Protein AF-A0A2D7MN81-F1 (afdb_monomer)

Sequence (146 aa):
MDAIQIYWNNSVDFAHFVGAYMQKGSLDLLEGNINQDTIGVLLVLGGILLVLLLIIISMFKRSKPVERPVDMMASLTMQSVINSAPTDVSAYGSEDGAGTGEPDLKTIEADMKAVKELYTAGRINADLYISESRNLYEAAKALYSR

Foldseek 3Di:
DVPVVVVVVVVVVVVVVVVVLLVVLVVCVVVVNDDPSVVVNVCVVVVVVVVVVVVVVVVVVPPDPPPDPDPPVVVVVVVVVPPDDDDDDDDDDDDDDPDPDQPDLVNLVVVLVVLVVCVVVVVDDPVVSVVSNVVSVVSNVVVVVD

Secondary structure (DSSP, 8-state):
-HHHHHHHHHHHHHHHHHHHHHHHHHHHHHTT---HHHHHHHHHHHHHHHHHHHHHHHHHTT---------TTSSHHHHSSTT------------S--------HHHHHHHHHHHHHHHHTTSS-HHHHHHHHHHHHHHHHHHHT-

pLDDT: mean 73.24, std 18.75, range [34.66, 94.44]

Mean predicted aligned error: 20.86 Å

Solvent-accessible surface area (backbone atoms only — not comparable to full-atom values): 8956 Å² total; per-residue (Å²): 130,59,68,66,51,53,55,48,50,55,51,51,53,49,49,52,50,52,48,55,51,44,52,52,13,48,50,34,46,73,74,68,41,86,44,73,56,22,52,52,40,50,51,53,54,50,49,52,51,51,52,52,51,50,52,54,53,53,62,68,68,70,78,68,81,79,84,65,87,71,68,80,73,68,65,64,68,65,65,70,70,74,80,79,79,91,76,92,81,89,85,88,89,78,89,80,79,92,63,98,57,75,87,46,69,69,55,45,51,54,51,51,50,50,51,49,50,38,40,76,71,65,75,45,55,68,70,59,46,54,52,51,51,49,51,47,48,52,54,46,47,58,59,72,75,104

Structure (mmCIF, N/CA/C/O backbone):
data_AF-A0A2D7MN81-F1
#
_entry.id   AF-A0A2D7MN81-F1
#
loop_
_atom_site.group_PDB
_atom_site.id
_atom_site.type_symbol
_atom_site.label_atom_id
_atom_site.label_alt_id
_atom_site.label_comp_id
_atom_site.label_asym_id
_atom_site.label_entity_id
_atom_site.label_seq_id
_atom_site.pdbx_PDB_ins_code
_atom_site.Cartn_x
_atom_site.Cartn_y
_atom_site.Cartn_z
_atom_site.occupancy
_atom_site.B_iso_or_equiv
_atom_site.auth_seq_id
_atom_site.auth_comp_id
_atom_site.auth_asym_id
_atom_site.auth_atom_id
_atom_site.pdbx_PDB_model_num
ATOM 1 N N . MET A 1 1 ? -4.523 -25.172 -35.182 1.00 57.91 1 MET A N 1
ATOM 2 C CA . MET A 1 1 ? -3.716 -25.229 -33.935 1.00 57.91 1 MET A CA 1
ATOM 3 C C . MET A 1 1 ? -2.827 -23.985 -33.801 1.00 57.91 1 MET A C 1
ATOM 5 O O . MET A 1 1 ? -1.926 -23.956 -32.975 1.00 57.91 1 MET A O 1
ATOM 9 N N . 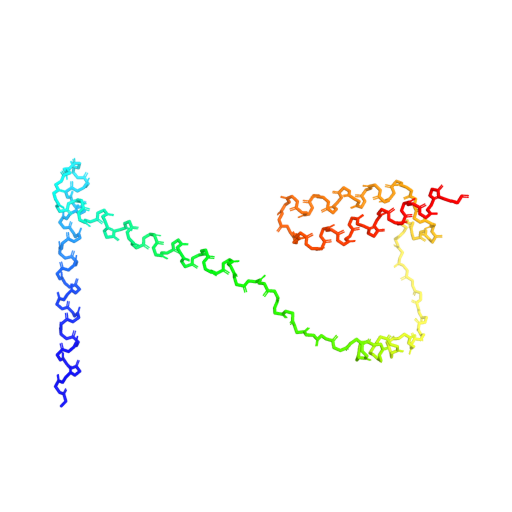ASP A 1 2 ? -3.134 -22.919 -34.546 1.00 72.44 2 ASP A N 1
ATOM 10 C CA . ASP A 1 2 ? -2.167 -21.861 -34.864 1.00 72.44 2 ASP A CA 1
ATOM 11 C C . ASP A 1 2 ? -2.305 -20.630 -33.965 1.00 72.44 2 ASP A C 1
ATOM 13 O O . ASP A 1 2 ? -1.315 -19.991 -33.629 1.00 72.44 2 ASP A O 1
ATOM 17 N N . ALA A 1 3 ? -3.517 -20.335 -33.483 1.00 71.31 3 ALA A N 1
ATOM 18 C CA . ALA A 1 3 ? -3.759 -19.163 -32.644 1.00 71.31 3 ALA A CA 1
ATOM 19 C C . ALA A 1 3 ? -2.964 -19.211 -31.327 1.00 71.31 3 ALA A C 1
ATOM 21 O O . ALA A 1 3 ? -2.337 -18.228 -30.950 1.00 71.31 3 ALA A O 1
ATOM 22 N N . ILE A 1 4 ? -2.932 -20.367 -30.656 1.00 76.31 4 ILE A N 1
ATOM 23 C CA . ILE A 1 4 ? -2.235 -20.526 -29.369 1.00 76.31 4 ILE A CA 1
ATOM 24 C C . ILE A 1 4 ? -0.719 -20.328 -29.534 1.00 76.31 4 ILE A C 1
ATOM 26 O O . ILE A 1 4 ? -0.096 -19.690 -28.690 1.00 76.31 4 ILE A O 1
ATOM 30 N N . GLN A 1 5 ? -0.131 -20.808 -30.635 1.00 77.19 5 GLN A N 1
ATOM 31 C CA . GLN A 1 5 ? 1.296 -20.605 -30.905 1.00 77.19 5 GLN A CA 1
ATOM 32 C C . GLN A 1 5 ? 1.629 -19.154 -31.263 1.00 77.19 5 GLN A C 1
ATOM 34 O O . GLN A 1 5 ? 2.650 -18.642 -30.817 1.00 77.19 5 GLN A O 1
ATOM 39 N N . ILE A 1 6 ? 0.751 -18.461 -31.993 1.00 78.38 6 ILE A N 1
ATOM 40 C CA . ILE A 1 6 ? 0.917 -17.030 -32.293 1.00 78.38 6 ILE A CA 1
ATOM 41 C C . ILE A 1 6 ? 0.876 -16.197 -31.003 1.00 78.38 6 ILE A C 1
ATOM 43 O O . ILE A 1 6 ? 1.725 -15.331 -30.801 1.00 78.38 6 ILE A O 1
ATOM 47 N N . TYR A 1 7 ? -0.064 -16.485 -30.096 1.00 76.25 7 TYR A N 1
ATOM 48 C CA . TYR A 1 7 ? -0.127 -15.817 -28.792 1.00 76.25 7 TYR A CA 1
ATOM 49 C C . TYR A 1 7 ? 1.114 -16.084 -27.940 1.00 76.25 7 TYR A C 1
ATOM 51 O O . 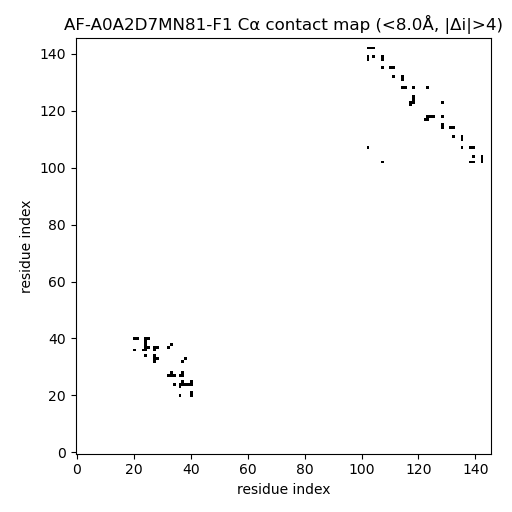TYR A 1 7 ? 1.625 -15.167 -27.295 1.00 76.25 7 TYR A O 1
ATOM 59 N N . TRP A 1 8 ? 1.609 -17.321 -27.945 1.00 78.75 8 TRP A N 1
ATOM 60 C CA . TRP A 1 8 ? 2.818 -17.684 -27.217 1.00 78.75 8 TRP A CA 1
ATOM 61 C C . TRP A 1 8 ? 4.045 -16.941 -27.755 1.00 78.75 8 TRP A C 1
ATOM 63 O O . TRP A 1 8 ? 4.746 -16.294 -26.981 1.00 78.75 8 TRP A O 1
ATOM 73 N N . ASN A 1 9 ? 4.249 -16.938 -29.073 1.00 82.81 9 ASN A N 1
ATOM 74 C CA . ASN A 1 9 ? 5.391 -16.269 -29.697 1.00 82.81 9 ASN A CA 1
ATOM 75 C C . ASN A 1 9 ? 5.362 -14.753 -29.476 1.00 82.81 9 ASN A C 1
ATOM 77 O O . ASN A 1 9 ? 6.354 -14.196 -29.022 1.00 82.81 9 ASN A O 1
ATOM 81 N N . ASN A 1 10 ? 4.207 -14.102 -29.647 1.00 82.56 10 ASN A N 1
ATOM 82 C CA . ASN A 1 10 ? 4.073 -12.670 -29.359 1.00 82.56 10 ASN A CA 1
ATOM 83 C C . ASN A 1 10 ? 4.385 -12.331 -27.894 1.00 82.56 10 ASN A C 1
ATOM 85 O O . ASN A 1 10 ? 4.929 -11.268 -27.603 1.00 82.56 10 ASN A O 1
ATOM 89 N N . SER A 1 11 ? 4.036 -13.225 -26.966 1.00 78.56 11 SER A N 1
ATOM 90 C CA . SER A 1 11 ? 4.318 -13.027 -25.541 1.00 78.56 11 SER A CA 1
ATOM 91 C C . SER A 1 11 ? 5.813 -13.146 -25.243 1.00 78.56 11 SER A C 1
ATOM 93 O O . SER A 1 11 ? 6.354 -12.360 -24.466 1.00 78.56 11 SER A O 1
ATOM 95 N N . VAL A 1 12 ? 6.488 -14.103 -25.883 1.00 83.50 12 VAL A N 1
ATOM 96 C CA . VAL A 1 12 ? 7.938 -14.309 -25.769 1.00 83.50 12 VAL A CA 1
ATOM 97 C C . VAL A 1 12 ? 8.701 -13.138 -26.394 1.00 83.50 12 VAL A C 1
ATOM 99 O O . VAL A 1 12 ? 9.598 -12.590 -25.755 1.00 83.50 12 VAL A O 1
ATOM 102 N N . ASP A 1 13 ? 8.301 -12.686 -27.580 1.00 83.56 13 ASP A N 1
ATOM 103 C CA . ASP A 1 13 ? 8.922 -11.551 -28.272 1.00 83.56 13 ASP A CA 1
ATOM 104 C C . ASP A 1 13 ? 8.774 -10.253 -27.473 1.00 83.56 13 ASP A C 1
ATOM 106 O O . ASP A 1 13 ? 9.733 -9.495 -27.307 1.00 83.56 13 ASP A O 1
ATOM 110 N N . PHE A 1 14 ? 7.593 -10.025 -26.896 1.00 80.75 14 PHE A N 1
ATOM 111 C CA . PHE A 1 14 ? 7.365 -8.904 -25.993 1.00 80.75 14 PHE A CA 1
ATOM 112 C C . PHE A 1 14 ? 8.246 -8.991 -24.740 1.00 80.75 14 PHE A C 1
ATOM 114 O O . PHE A 1 14 ? 8.846 -7.992 -24.343 1.00 80.75 14 PHE A O 1
ATOM 121 N N . ALA A 1 15 ? 8.381 -10.175 -24.135 1.00 82.19 15 ALA A N 1
ATOM 122 C CA . ALA A 1 15 ? 9.238 -10.370 -22.967 1.00 82.19 15 ALA A CA 1
ATOM 123 C C . ALA A 1 15 ? 10.719 -10.099 -23.280 1.00 82.19 15 ALA A C 1
ATOM 125 O O . ALA A 1 15 ? 11.402 -9.447 -22.490 1.00 82.19 15 ALA A O 1
ATOM 126 N N . HIS A 1 16 ? 11.208 -10.531 -24.445 1.00 85.00 16 HIS A N 1
ATOM 127 C CA . HIS A 1 16 ? 12.566 -10.228 -24.899 1.00 85.00 16 HIS A CA 1
ATOM 128 C C . HIS A 1 16 ? 12.772 -8.735 -25.167 1.00 85.00 16 HIS A C 1
ATOM 130 O O . HIS A 1 16 ? 13.790 -8.179 -24.754 1.00 85.00 16 HIS A O 1
ATOM 136 N N . PHE A 1 17 ? 11.803 -8.073 -25.803 1.00 83.25 17 PHE A N 1
ATOM 137 C CA . PHE A 1 17 ? 11.843 -6.632 -26.047 1.00 83.25 17 PHE A CA 1
ATOM 138 C C . PHE A 1 17 ? 11.904 -5.836 -24.738 1.00 83.25 17 PHE A C 1
ATOM 140 O O . PHE A 1 17 ? 12.788 -4.996 -24.559 1.00 83.25 17 PHE A O 1
ATOM 147 N N . VAL A 1 18 ? 11.011 -6.141 -23.793 1.00 81.38 18 VAL A N 1
ATOM 148 C CA . VAL A 1 18 ? 10.997 -5.507 -22.469 1.00 81.38 18 VAL A CA 1
ATOM 149 C C . VAL A 1 18 ? 12.292 -5.807 -21.717 1.00 81.38 18 VAL A C 1
ATOM 151 O O . VAL A 1 18 ? 12.869 -4.901 -21.126 1.00 81.38 18 VAL A O 1
ATOM 154 N N . GLY A 1 19 ? 12.794 -7.042 -21.774 1.00 82.56 19 GLY A N 1
ATOM 155 C CA . GLY A 1 19 ? 14.058 -7.426 -21.146 1.00 82.56 19 GLY A CA 1
ATOM 156 C C . GLY A 1 19 ? 15.248 -6.615 -21.663 1.00 82.56 19 GLY A C 1
ATOM 157 O O . GLY A 1 19 ? 15.997 -6.050 -20.867 1.00 82.56 19 GLY A O 1
ATOM 158 N N . ALA A 1 20 ? 15.385 -6.484 -22.985 1.00 81.62 20 ALA A N 1
ATOM 159 C CA . ALA A 1 20 ? 16.449 -5.694 -23.605 1.00 81.62 20 ALA A CA 1
ATOM 160 C C . ALA A 1 20 ? 16.341 -4.198 -23.257 1.00 81.62 20 ALA A C 1
ATOM 162 O O . ALA A 1 20 ? 17.347 -3.555 -22.949 1.00 81.62 20 ALA A O 1
ATOM 163 N N . TYR A 1 21 ? 15.120 -3.655 -23.249 1.00 81.31 21 TYR A N 1
ATOM 164 C CA . TYR A 1 21 ? 14.852 -2.266 -22.874 1.00 81.31 21 TYR A CA 1
ATOM 165 C C . TYR A 1 21 ? 15.199 -1.987 -21.404 1.00 81.31 21 TYR A C 1
ATOM 167 O O . TYR A 1 21 ? 15.892 -1.017 -21.094 1.00 81.31 21 TYR A O 1
ATOM 175 N N . MET A 1 22 ? 14.781 -2.875 -20.498 1.00 78.62 22 MET A N 1
ATOM 176 C CA . MET A 1 22 ? 15.072 -2.770 -19.067 1.00 78.62 22 MET A CA 1
ATOM 177 C C . MET A 1 22 ? 16.566 -2.903 -18.786 1.00 78.62 22 MET A C 1
ATOM 179 O O . MET A 1 22 ? 17.085 -2.165 -17.955 1.00 78.62 22 MET A O 1
ATOM 183 N N . GLN A 1 23 ? 17.274 -3.792 -19.489 1.00 84.19 23 GLN A N 1
ATOM 184 C CA . GLN A 1 23 ? 18.718 -3.964 -19.334 1.00 84.19 23 GLN A CA 1
ATOM 185 C C . GLN A 1 23 ? 19.483 -2.694 -19.721 1.00 84.19 23 GLN A C 1
ATOM 187 O O . GLN A 1 23 ? 20.325 -2.237 -18.949 1.00 84.19 23 GLN A O 1
ATOM 192 N N . LYS A 1 24 ? 19.163 -2.098 -20.876 1.00 81.00 24 LYS A N 1
ATOM 193 C CA . LYS A 1 24 ? 19.802 -0.859 -21.337 1.00 81.00 24 LYS A CA 1
ATOM 194 C C . LYS A 1 24 ? 19.509 0.314 -20.400 1.00 81.00 24 LYS A C 1
ATOM 196 O O . LYS A 1 24 ? 20.436 0.948 -19.913 1.00 81.00 24 LYS A O 1
ATOM 201 N N . GLY A 1 25 ? 18.236 0.565 -20.089 1.00 77.56 25 GLY A N 1
ATOM 202 C CA . GLY A 1 25 ? 17.865 1.688 -19.223 1.00 77.56 25 GLY A CA 1
ATOM 203 C C . GLY A 1 25 ? 18.343 1.528 -17.774 1.00 77.56 25 GLY A C 1
ATOM 204 O O . GLY A 1 25 ? 18.579 2.525 -17.101 1.00 77.56 25 GLY A O 1
ATOM 205 N N . SER A 1 26 ? 18.537 0.293 -17.293 1.00 76.94 26 SER A N 1
ATOM 206 C CA . SER A 1 26 ? 19.113 0.032 -15.963 1.00 76.94 26 SER A CA 1
ATOM 207 C C . SER A 1 26 ? 20.624 0.273 -15.918 1.00 76.94 26 SER A C 1
ATOM 209 O O . SER A 1 26 ? 21.114 0.756 -14.902 1.00 76.94 26 SER A O 1
ATOM 211 N N . LEU A 1 27 ? 21.354 -0.034 -16.998 1.00 81.19 27 LEU A N 1
ATOM 212 C CA . LEU A 1 27 ? 22.774 0.312 -17.148 1.00 81.19 27 LEU A CA 1
ATOM 213 C C . LEU A 1 27 ? 22.964 1.833 -17.185 1.00 81.19 27 LEU A C 1
ATOM 215 O O . LEU A 1 27 ? 23.729 2.360 -16.381 1.00 81.19 27 LEU A O 1
ATOM 219 N N . ASP A 1 28 ? 22.185 2.534 -18.014 1.00 78.31 28 ASP A N 1
ATOM 220 C CA . ASP A 1 28 ? 22.205 4.001 -18.093 1.00 78.31 28 ASP A CA 1
ATOM 221 C C . ASP A 1 28 ? 21.868 4.648 -16.734 1.00 78.31 28 ASP A C 1
ATOM 223 O O . ASP A 1 28 ? 22.511 5.615 -16.324 1.00 78.31 28 ASP A O 1
ATOM 227 N N . LEU A 1 29 ? 20.902 4.092 -15.987 1.00 77.44 29 LEU A N 1
ATOM 228 C CA . LEU A 1 29 ? 20.571 4.546 -14.630 1.00 77.44 29 LEU A CA 1
ATOM 229 C C . LEU A 1 29 ? 21.743 4.367 -13.654 1.00 77.44 29 LEU A C 1
ATOM 231 O O . LEU A 1 29 ? 21.983 5.240 -12.820 1.00 77.44 29 LEU A O 1
ATOM 235 N N . LEU A 1 30 ? 22.457 3.242 -13.742 1.00 81.25 30 LEU A N 1
ATOM 236 C CA . LEU A 1 30 ? 23.581 2.916 -12.860 1.00 81.25 30 LEU A CA 1
ATOM 237 C C . LEU A 1 30 ? 24.793 3.816 -13.121 1.00 81.25 30 LEU A C 1
ATOM 239 O O . LEU A 1 30 ? 25.511 4.178 -12.192 1.00 81.25 30 LEU A O 1
ATOM 243 N N . GLU A 1 31 ? 24.980 4.213 -14.376 1.00 83.00 31 GLU A N 1
ATOM 244 C CA . GLU A 1 31 ? 25.983 5.193 -14.801 1.00 83.00 31 GLU A CA 1
ATOM 245 C C . GLU A 1 31 ? 25.592 6.638 -14.436 1.00 83.00 31 GLU A C 1
ATOM 247 O O . GLU A 1 31 ? 26.377 7.566 -14.633 1.00 83.00 31 GLU A O 1
ATOM 252 N N . GLY A 1 32 ? 24.396 6.848 -13.869 1.00 76.81 32 GLY A N 1
ATOM 253 C CA . GLY A 1 32 ? 23.877 8.169 -13.510 1.00 76.81 32 GLY A CA 1
ATOM 254 C C . GLY A 1 32 ? 23.394 8.983 -14.713 1.00 76.81 32 GLY A C 1
ATOM 255 O O . GLY A 1 32 ? 23.181 10.191 -14.594 1.00 76.81 32 GLY A O 1
ATOM 256 N N . ASN A 1 33 ? 23.210 8.340 -15.867 1.00 80.19 33 ASN A N 1
ATOM 257 C CA . ASN A 1 33 ? 22.770 8.964 -17.102 1.00 80.19 33 ASN A CA 1
ATOM 258 C C . ASN A 1 33 ? 21.237 8.935 -17.199 1.00 80.19 33 ASN A C 1
ATOM 260 O O . ASN A 1 33 ? 20.612 7.915 -17.509 1.00 80.19 33 ASN A O 1
ATOM 264 N N . ILE A 1 34 ? 20.601 10.068 -16.898 1.00 80.75 34 ILE A N 1
ATOM 265 C CA . ILE A 1 34 ? 19.138 10.177 -16.911 1.00 80.75 34 ILE A CA 1
ATOM 266 C C . ILE A 1 34 ? 18.666 10.531 -18.323 1.00 80.75 34 ILE A C 1
ATOM 268 O O . ILE A 1 34 ? 18.430 11.691 -18.657 1.00 80.75 34 ILE A O 1
ATOM 272 N N . ASN A 1 35 ? 18.512 9.491 -19.139 1.00 82.88 35 ASN A N 1
ATOM 273 C CA . ASN A 1 35 ? 17.982 9.561 -20.497 1.00 82.88 35 ASN A CA 1
ATOM 274 C C . ASN A 1 35 ? 16.491 9.196 -20.539 1.00 82.88 35 ASN A C 1
ATOM 276 O O . ASN A 1 35 ? 15.899 8.747 -19.556 1.00 82.88 35 ASN A O 1
ATOM 280 N N . GLN A 1 36 ? 15.881 9.321 -21.718 1.00 83.06 36 GLN A N 1
ATOM 281 C CA . GLN A 1 36 ? 14.508 8.869 -21.963 1.00 83.06 36 GLN A CA 1
ATOM 282 C C . GLN A 1 36 ? 14.308 7.375 -21.635 1.00 83.06 36 GLN A C 1
ATOM 284 O O . GLN A 1 36 ? 13.286 7.011 -21.050 1.00 83.06 36 GLN A O 1
ATOM 289 N N . ASP A 1 37 ? 15.300 6.533 -21.937 1.00 79.69 37 ASP A N 1
ATOM 290 C CA . ASP A 1 37 ? 15.265 5.094 -21.644 1.00 79.69 37 ASP A CA 1
ATOM 291 C C . ASP A 1 37 ? 15.209 4.839 -20.128 1.00 79.69 37 ASP A C 1
ATOM 293 O O . ASP A 1 37 ? 14.349 4.100 -19.640 1.00 79.69 37 ASP A O 1
ATOM 297 N N . THR A 1 38 ? 16.050 5.550 -19.372 1.00 81.62 38 THR A N 1
ATOM 298 C CA . THR A 1 38 ? 16.103 5.555 -17.905 1.00 81.62 38 THR A CA 1
ATOM 299 C C . THR A 1 38 ? 14.768 5.967 -17.279 1.00 81.62 38 THR A C 1
ATOM 301 O O . THR A 1 38 ? 14.271 5.308 -16.364 1.00 81.62 38 THR A O 1
ATOM 304 N N . ILE A 1 39 ? 14.138 7.024 -17.802 1.00 84.00 39 ILE A N 1
ATOM 305 C CA . ILE A 1 39 ? 12.814 7.485 -17.354 1.00 84.00 39 ILE A CA 1
ATOM 306 C C . ILE A 1 39 ? 11.753 6.408 -17.610 1.00 84.00 39 ILE A C 1
ATOM 308 O O . ILE A 1 39 ? 10.917 6.150 -16.744 1.00 84.00 39 ILE A O 1
ATOM 312 N N . GLY A 1 40 ? 11.798 5.744 -18.768 1.00 83.88 40 GLY A N 1
ATOM 313 C CA . GLY A 1 40 ? 10.885 4.645 -19.073 1.00 83.88 40 GLY A CA 1
ATOM 314 C C . GLY A 1 40 ? 11.035 3.469 -18.105 1.00 83.88 40 GLY A C 1
ATOM 315 O O . GLY A 1 40 ? 10.030 2.960 -17.613 1.00 83.88 40 GLY A O 1
ATOM 316 N N . VAL A 1 41 ? 12.266 3.080 -17.760 1.00 85.19 41 VAL A N 1
ATOM 317 C CA . VAL A 1 41 ? 12.522 2.026 -16.759 1.00 85.19 41 VAL A CA 1
ATOM 318 C C . VAL A 1 41 ? 11.989 2.423 -15.380 1.00 85.19 41 VAL A C 1
ATOM 320 O O . VAL A 1 41 ? 11.319 1.619 -14.729 1.00 85.19 41 VAL A O 1
ATOM 323 N N . LEU A 1 42 ? 12.201 3.670 -14.951 1.00 86.19 42 LEU A N 1
ATOM 324 C CA . LEU A 1 42 ? 11.665 4.181 -13.685 1.00 86.19 42 LEU A CA 1
ATOM 325 C C . LEU A 1 42 ? 10.132 4.181 -13.655 1.00 86.19 42 LEU A C 1
ATOM 327 O O . LEU A 1 42 ? 9.548 3.843 -12.627 1.00 86.19 42 LEU A O 1
ATOM 331 N N . LEU A 1 43 ? 9.470 4.509 -14.768 1.00 88.88 43 LEU A N 1
ATOM 332 C CA . LEU A 1 43 ? 8.009 4.448 -14.876 1.00 88.88 43 LEU A CA 1
ATOM 333 C C . LEU A 1 43 ? 7.482 3.014 -14.796 1.00 88.88 43 LEU A C 1
ATOM 335 O O . LEU A 1 43 ? 6.484 2.776 -14.117 1.00 88.88 43 LEU A O 1
ATOM 339 N N . VAL A 1 44 ? 8.148 2.052 -15.440 1.00 88.25 44 VAL A N 1
ATOM 340 C CA . VAL A 1 44 ? 7.768 0.632 -15.367 1.00 88.25 44 VAL A CA 1
ATOM 341 C C . VAL A 1 44 ? 7.947 0.103 -13.943 1.00 88.25 44 VAL A C 1
ATOM 343 O O . VAL A 1 44 ? 7.012 -0.468 -13.382 1.00 88.25 44 VAL A O 1
ATOM 346 N N . LEU A 1 45 ? 9.104 0.345 -13.317 1.00 86.88 45 LEU A N 1
ATOM 347 C CA . LEU A 1 45 ? 9.370 -0.060 -11.932 1.00 86.88 45 LEU A CA 1
ATOM 348 C C . LEU A 1 45 ? 8.415 0.620 -10.944 1.00 86.88 45 LEU A C 1
ATOM 350 O O . LEU A 1 45 ? 7.852 -0.043 -10.073 1.00 86.88 45 LEU A O 1
ATOM 354 N N . GLY A 1 46 ? 8.185 1.924 -11.104 1.00 90.31 46 GLY A N 1
ATOM 355 C CA . GLY A 1 46 ? 7.243 2.693 -10.295 1.00 90.31 46 GLY A CA 1
ATOM 356 C C . GLY A 1 46 ? 5.804 2.206 -10.458 1.00 90.31 46 GLY A C 1
ATOM 357 O O . GLY A 1 46 ? 5.087 2.081 -9.469 1.00 90.31 46 GLY A O 1
ATOM 358 N N . GLY A 1 47 ? 5.395 1.854 -11.678 1.00 91.06 47 GLY A N 1
ATOM 359 C CA . GLY A 1 47 ? 4.087 1.268 -11.964 1.00 91.06 47 GLY A CA 1
ATOM 360 C C . GLY A 1 47 ? 3.900 -0.092 -11.294 1.00 91.06 47 GLY A C 1
ATOM 361 O O . GLY A 1 47 ? 2.885 -0.310 -10.634 1.00 91.06 47 GLY A O 1
ATOM 362 N N . ILE A 1 48 ? 4.894 -0.982 -11.386 1.00 91.19 48 ILE A N 1
ATOM 363 C CA . ILE A 1 48 ? 4.878 -2.284 -10.699 1.00 91.19 48 ILE A CA 1
ATOM 364 C C . ILE A 1 48 ? 4.770 -2.085 -9.182 1.00 91.19 48 ILE A C 1
ATOM 366 O O . ILE A 1 48 ? 3.948 -2.728 -8.528 1.00 91.19 48 ILE A O 1
ATOM 370 N N . LEU A 1 49 ? 5.554 -1.161 -8.622 1.00 92.94 49 LEU A N 1
ATOM 371 C CA . LEU A 1 49 ? 5.543 -0.856 -7.194 1.00 92.94 49 LEU A CA 1
ATOM 372 C C . LEU A 1 49 ? 4.198 -0.269 -6.737 1.00 92.94 49 LEU A C 1
ATOM 374 O O . LEU A 1 49 ? 3.687 -0.653 -5.686 1.00 92.94 49 LEU A O 1
ATOM 378 N N . LEU A 1 50 ? 3.585 0.600 -7.543 1.00 93.94 50 LEU A N 1
ATOM 379 C CA . LEU A 1 50 ? 2.258 1.159 -7.285 1.00 93.94 50 LEU A CA 1
ATOM 380 C C . LEU A 1 50 ? 1.190 0.059 -7.301 1.00 93.94 50 LEU A C 1
ATOM 382 O O . LEU A 1 50 ? 0.372 -0.009 -6.385 1.00 93.94 50 LEU A O 1
ATOM 386 N N . VAL A 1 51 ? 1.215 -0.835 -8.293 1.00 94.44 51 VAL A N 1
ATOM 387 C CA . VAL A 1 51 ? 0.287 -1.975 -8.367 1.00 94.44 51 VAL A CA 1
ATOM 388 C C . VAL A 1 51 ? 0.443 -2.884 -7.148 1.00 94.44 51 VAL A C 1
ATOM 390 O O . VAL A 1 51 ? -0.559 -3.234 -6.526 1.00 94.44 51 VAL A O 1
ATOM 393 N N . LEU A 1 52 ? 1.674 -3.216 -6.751 1.00 92.94 52 LEU A N 1
ATOM 394 C CA . LEU A 1 52 ? 1.939 -3.990 -5.534 1.00 92.94 52 LEU A CA 1
ATOM 395 C C . LEU A 1 52 ? 1.380 -3.296 -4.287 1.00 92.94 52 LEU A C 1
ATOM 397 O O . LEU A 1 52 ? 0.710 -3.931 -3.474 1.00 92.94 52 LEU A O 1
ATOM 401 N N . LEU A 1 53 ? 1.586 -1.986 -4.158 1.00 92.12 53 LEU A N 1
ATOM 402 C CA . LEU A 1 53 ? 1.060 -1.198 -3.046 1.00 92.12 53 LEU A CA 1
ATOM 403 C C . LEU A 1 53 ? -0.478 -1.193 -3.023 1.00 92.12 53 LEU A C 1
ATOM 405 O O . LEU A 1 53 ? -1.078 -1.352 -1.959 1.00 92.12 53 LEU A O 1
ATOM 409 N N . LEU A 1 54 ? -1.134 -1.090 -4.181 1.00 91.44 54 LEU A N 1
ATOM 410 C CA . LEU A 1 54 ? -2.593 -1.194 -4.282 1.00 91.44 54 LEU A CA 1
ATOM 411 C C . LEU A 1 54 ? -3.111 -2.585 -3.904 1.00 91.44 54 LEU A C 1
ATOM 413 O O . LEU A 1 54 ? -4.144 -2.675 -3.240 1.00 91.44 54 LEU A O 1
ATOM 417 N N . ILE A 1 55 ? -2.405 -3.656 -4.276 1.00 90.50 55 ILE A N 1
ATOM 418 C CA . ILE A 1 55 ? -2.746 -5.027 -3.868 1.00 90.50 55 ILE A CA 1
ATOM 419 C C . ILE A 1 55 ? -2.696 -5.140 -2.344 1.00 90.50 55 ILE A C 1
ATOM 421 O O . ILE A 1 55 ? -3.659 -5.601 -1.736 1.00 90.50 55 ILE A O 1
ATOM 425 N N . ILE A 1 56 ? -1.626 -4.647 -1.717 1.00 88.75 56 ILE A N 1
ATOM 426 C CA . ILE A 1 56 ? -1.468 -4.655 -0.259 1.00 88.75 56 ILE A CA 1
ATOM 427 C C . ILE A 1 56 ? -2.631 -3.906 0.413 1.00 88.75 56 ILE A C 1
ATOM 429 O O . ILE A 1 56 ? -3.306 -4.460 1.279 1.00 88.75 56 ILE A O 1
ATOM 433 N N . ILE A 1 57 ? -2.940 -2.682 -0.030 1.00 87.06 57 ILE A N 1
ATOM 434 C CA . ILE A 1 57 ? -4.073 -1.896 0.498 1.00 87.06 57 ILE A CA 1
ATOM 435 C C . ILE A 1 57 ? -5.409 -2.625 0.291 1.00 87.06 57 ILE A C 1
ATOM 437 O O . ILE A 1 57 ? -6.276 -2.595 1.167 1.00 87.06 57 ILE A O 1
ATOM 441 N N . SER A 1 58 ? -5.592 -3.284 -0.854 1.00 83.31 58 SER A N 1
ATOM 442 C CA . SER A 1 58 ? -6.791 -4.072 -1.150 1.00 83.31 58 SER A CA 1
ATOM 443 C C . SER A 1 58 ? -6.967 -5.234 -0.168 1.00 83.31 58 SER A C 1
ATOM 445 O O . SER A 1 58 ? -8.082 -5.468 0.304 1.00 83.31 58 SER A O 1
ATOM 447 N N . MET A 1 59 ? -5.875 -5.905 0.219 1.00 78.00 59 MET A N 1
ATOM 448 C CA . MET A 1 59 ? -5.913 -6.972 1.225 1.00 78.00 59 MET A CA 1
ATOM 449 C C . MET A 1 59 ? -6.324 -6.445 2.604 1.00 78.00 59 MET A C 1
ATOM 451 O O . MET A 1 59 ? -7.138 -7.075 3.276 1.00 78.00 59 MET A O 1
ATOM 455 N N . PHE A 1 60 ? -5.859 -5.257 3.000 1.00 71.94 60 PHE A N 1
ATOM 456 C CA . PHE A 1 60 ? -6.246 -4.650 4.279 1.00 71.94 60 PHE A CA 1
ATOM 457 C C . PHE A 1 60 ? -7.695 -4.141 4.315 1.00 71.94 60 PHE A C 1
ATOM 459 O O . PHE A 1 60 ? -8.304 -4.086 5.381 1.00 71.94 60 PHE A O 1
ATOM 466 N N . LYS A 1 61 ? -8.295 -3.803 3.166 1.00 63.03 61 LYS A N 1
ATOM 467 C CA . LYS A 1 61 ? -9.689 -3.325 3.103 1.00 63.03 61 LYS A CA 1
ATOM 468 C C . LYS A 1 61 ? -10.748 -4.433 3.189 1.00 63.03 61 LYS A C 1
ATOM 470 O O . LYS A 1 61 ? -11.935 -4.109 3.239 1.00 63.03 61 LYS A O 1
ATOM 475 N N . ARG A 1 62 ? -10.369 -5.718 3.220 1.00 52.03 62 ARG A N 1
ATOM 476 C CA . ARG A 1 62 ? -11.307 -6.851 3.078 1.00 52.03 62 ARG A CA 1
ATOM 477 C C . ARG A 1 62 ? -11.788 -7.512 4.373 1.00 52.03 62 ARG A C 1
ATOM 479 O O . ARG A 1 62 ? -12.344 -8.603 4.314 1.00 52.03 62 ARG A O 1
ATOM 486 N N . SER A 1 63 ? -11.678 -6.828 5.507 1.00 51.88 63 SER A N 1
ATOM 487 C CA . SER A 1 63 ? -12.182 -7.322 6.796 1.00 51.88 63 SER A CA 1
ATOM 488 C C . SER A 1 63 ? -13.206 -6.365 7.395 1.00 51.88 63 SER A C 1
ATOM 490 O O . SER A 1 63 ? -13.052 -5.893 8.515 1.00 51.88 63 SER A O 1
ATOM 492 N N . LYS A 1 64 ? -14.257 -6.039 6.638 1.00 55.28 64 LYS A N 1
ATOM 493 C CA . LYS A 1 64 ? -15.505 -5.592 7.261 1.00 55.28 64 LYS A CA 1
ATOM 494 C C . LYS A 1 64 ? -16.388 -6.828 7.389 1.00 55.28 64 LYS A C 1
ATOM 496 O O . LYS A 1 64 ? -16.676 -7.430 6.350 1.00 55.28 64 LYS A O 1
ATOM 501 N N . PRO A 1 65 ? -16.750 -7.263 8.608 1.00 49.25 65 PRO A N 1
ATOM 502 C CA . PRO A 1 65 ? -17.666 -8.377 8.763 1.00 49.25 65 PRO A CA 1
ATOM 503 C C . PRO A 1 65 ? -18.950 -8.036 8.009 1.00 49.25 65 PRO A C 1
ATOM 505 O O . PRO A 1 65 ? -19.531 -6.968 8.183 1.00 49.25 65 PRO A O 1
ATOM 508 N N . VAL A 1 66 ? -19.346 -8.933 7.108 1.00 52.91 66 VAL A N 1
ATOM 509 C CA . VAL A 1 66 ? -20.686 -8.922 6.533 1.00 52.91 66 VAL A CA 1
ATOM 510 C C . VAL A 1 66 ? -21.624 -9.123 7.716 1.00 52.91 66 VAL A C 1
ATOM 512 O O . VAL A 1 66 ? -21.684 -10.227 8.257 1.00 52.91 66 VAL A O 1
ATOM 515 N N . GLU A 1 67 ? -22.301 -8.058 8.146 1.00 49.16 67 GLU A N 1
ATOM 516 C CA . GLU A 1 67 ? -23.440 -8.140 9.056 1.00 49.16 67 GLU A CA 1
ATOM 517 C C . GLU A 1 67 ? -24.492 -9.024 8.386 1.00 49.16 67 GLU A C 1
ATOM 519 O O . GLU A 1 67 ? -25.309 -8.586 7.576 1.00 49.16 67 GLU A O 1
ATOM 524 N N . ARG A 1 68 ? -24.428 -10.325 8.668 1.00 53.44 68 ARG A N 1
ATOM 525 C CA . ARG A 1 68 ? -25.584 -11.189 8.496 1.00 53.44 68 ARG A CA 1
ATOM 526 C C . ARG A 1 68 ? -26.514 -10.853 9.658 1.00 53.44 68 ARG A C 1
ATOM 528 O O . ARG A 1 68 ? -26.038 -10.884 10.793 1.00 53.44 68 ARG A O 1
ATOM 535 N N . PRO A 1 69 ? -27.795 -10.536 9.417 1.00 45.09 69 PRO A N 1
ATOM 536 C CA . PRO A 1 69 ? -28.762 -10.431 10.497 1.00 45.09 69 PRO A CA 1
ATOM 537 C C . PRO A 1 69 ? -28.828 -11.803 11.171 1.00 45.09 69 PRO A C 1
ATOM 539 O O . PRO A 1 69 ? -29.329 -12.766 10.596 1.00 45.09 69 PRO A O 1
ATOM 542 N N . VAL A 1 70 ? -28.204 -11.926 12.341 1.00 50.00 70 VAL A N 1
ATOM 543 C CA . VAL A 1 70 ? -28.276 -13.142 13.144 1.00 50.00 70 VAL A CA 1
ATOM 544 C C . VAL A 1 70 ? -29.564 -13.021 13.937 1.00 50.00 70 VAL A C 1
ATOM 546 O O . VAL A 1 70 ? -29.663 -12.197 14.845 1.00 50.00 70 VAL A O 1
ATOM 549 N N . ASP A 1 71 ? -30.565 -13.804 13.546 1.00 47.59 71 ASP A N 1
ATOM 550 C CA . ASP A 1 71 ? -31.797 -13.972 14.304 1.00 47.59 71 ASP A CA 1
ATOM 551 C C . ASP A 1 71 ? -31.445 -14.311 15.761 1.00 47.59 71 ASP A C 1
ATOM 553 O O . ASP A 1 71 ? -30.930 -15.387 16.078 1.00 47.59 71 ASP A O 1
ATOM 557 N N . MET A 1 72 ? -31.721 -13.362 16.658 1.00 49.06 72 MET A N 1
ATOM 558 C CA . MET A 1 72 ? -31.354 -13.374 18.082 1.00 49.06 72 MET A CA 1
ATOM 559 C C . MET A 1 72 ? -31.971 -14.543 18.876 1.00 49.06 72 MET A C 1
ATOM 561 O O . MET A 1 72 ? -31.672 -14.722 20.053 1.00 49.06 72 MET A O 1
ATOM 565 N N . MET A 1 73 ? -32.813 -15.366 18.249 1.00 47.53 73 MET A N 1
ATOM 566 C CA . MET A 1 73 ? -33.461 -16.516 18.880 1.00 47.53 73 MET A 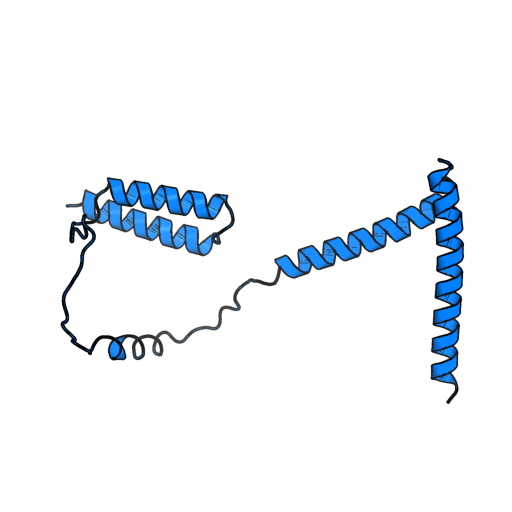CA 1
ATOM 567 C C . MET A 1 73 ? -32.600 -17.788 18.896 1.00 47.53 73 MET A C 1
ATOM 569 O O . MET A 1 73 ? -32.784 -18.618 19.781 1.00 47.53 73 MET A O 1
ATOM 573 N N . ALA A 1 74 ? -31.632 -17.951 17.985 1.00 48.78 74 ALA A N 1
ATOM 574 C CA . ALA A 1 74 ? -30.837 -19.187 17.905 1.00 48.78 74 ALA A CA 1
ATOM 575 C C . ALA A 1 74 ? -29.681 -19.256 18.927 1.00 48.78 74 ALA A C 1
ATOM 577 O O . ALA A 1 74 ? -29.190 -20.339 19.247 1.00 48.78 74 ALA A O 1
ATOM 578 N N . SER A 1 75 ? -29.246 -18.110 19.462 1.00 46.31 75 SER A N 1
ATOM 579 C CA . SER A 1 75 ? -28.097 -18.022 20.379 1.00 46.31 75 SER A CA 1
ATOM 580 C C . SER A 1 75 ? -28.427 -18.397 21.830 1.00 46.31 75 SER A C 1
ATOM 582 O O . SER A 1 75 ? -27.522 -18.779 22.570 1.00 46.31 75 SER A O 1
ATOM 584 N N . LEU A 1 76 ? -29.694 -18.345 22.249 1.00 53.28 76 LEU A N 1
ATOM 585 C CA . LEU A 1 76 ? -30.079 -18.615 23.642 1.00 53.28 76 LEU A CA 1
ATOM 586 C C . LEU A 1 76 ? -30.156 -20.111 23.975 1.00 53.28 76 LEU A C 1
ATOM 588 O O . LEU A 1 76 ? -29.972 -20.498 25.125 1.00 53.28 76 LEU A O 1
ATOM 592 N N . THR A 1 77 ? -30.370 -20.971 22.981 1.00 53.56 77 THR A N 1
ATOM 593 C CA . THR A 1 77 ? -30.489 -22.423 23.187 1.00 53.56 77 THR A CA 1
ATOM 594 C C . THR A 1 77 ? -29.150 -23.155 23.253 1.00 53.56 77 THR A C 1
ATOM 596 O O . THR A 1 77 ? -29.098 -24.270 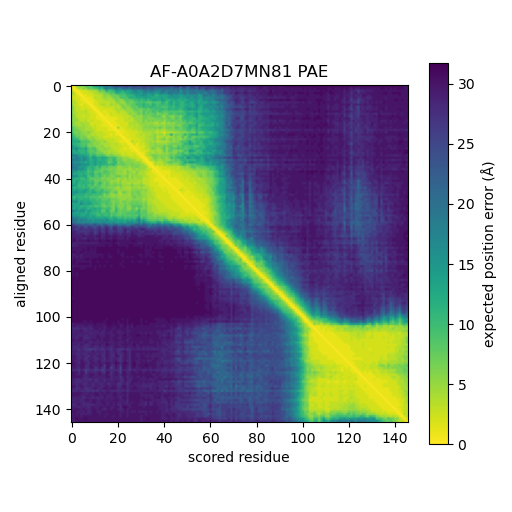23.762 1.00 53.56 77 THR A O 1
ATOM 599 N N . MET A 1 78 ? -28.056 -22.558 22.767 1.00 45.66 78 MET A N 1
ATOM 600 C CA . MET A 1 78 ? -26.744 -23.224 22.754 1.00 45.66 78 MET A CA 1
ATOM 601 C C . MET A 1 78 ? -25.929 -22.970 24.032 1.00 45.66 78 MET A C 1
ATOM 603 O O . MET A 1 78 ? -25.125 -23.813 24.424 1.00 45.66 78 MET A O 1
ATOM 607 N N . GLN A 1 79 ? -26.178 -21.854 24.727 1.00 46.25 79 GLN A N 1
ATOM 608 C CA . GLN A 1 79 ? -25.474 -21.508 25.967 1.00 46.25 79 GLN A CA 1
ATOM 609 C C . GLN A 1 79 ? -25.992 -22.296 27.190 1.00 46.25 79 GLN A C 1
ATOM 611 O O . GLN A 1 79 ? -25.253 -22.475 28.155 1.00 46.25 79 GLN A O 1
ATOM 616 N N . SER A 1 80 ? -27.233 -22.807 27.168 1.00 48.28 80 SER A N 1
ATOM 617 C CA . SER A 1 80 ? -27.842 -23.481 28.331 1.00 48.28 80 SER A CA 1
ATOM 618 C C . SER A 1 80 ? -27.474 -24.962 28.481 1.00 48.28 80 SER A C 1
ATOM 620 O O . SER A 1 80 ? -27.737 -25.542 29.530 1.00 48.28 80 SER A O 1
ATOM 622 N N . VAL A 1 81 ? -26.877 -25.592 27.464 1.00 47.19 81 VAL A N 1
ATOM 623 C CA . VAL A 1 81 ? -26.524 -27.028 27.498 1.00 47.19 81 VAL A CA 1
ATOM 624 C C . VAL A 1 81 ? -25.140 -27.270 28.118 1.00 47.19 81 VAL A C 1
ATOM 626 O O . VAL A 1 81 ? -24.862 -28.362 28.598 1.00 47.19 81 VAL A O 1
ATOM 629 N N . ILE A 1 82 ? -24.275 -26.254 28.180 1.00 49.41 82 ILE A N 1
ATOM 630 C CA . ILE A 1 82 ? -22.870 -26.434 28.589 1.00 49.41 82 ILE A CA 1
ATOM 631 C C . ILE A 1 82 ? -22.689 -26.399 30.123 1.00 49.41 82 ILE A C 1
ATOM 633 O O . ILE A 1 82 ? -21.676 -26.865 30.633 1.00 49.41 82 ILE A O 1
ATOM 637 N N . ASN A 1 83 ? -23.682 -25.935 30.891 1.00 43.00 83 ASN A N 1
ATOM 638 C CA . ASN A 1 83 ? -23.505 -25.642 32.321 1.00 43.00 83 ASN A CA 1
ATOM 639 C C . ASN A 1 83 ? -23.938 -26.754 33.299 1.00 43.00 83 ASN A C 1
ATOM 641 O O . ASN A 1 83 ? -24.243 -26.469 34.455 1.00 43.00 83 ASN A O 1
ATOM 645 N N . SER A 1 84 ? -23.987 -28.019 32.870 1.00 46.97 84 SER A N 1
ATOM 646 C CA . SER A 1 84 ? -24.372 -29.135 33.754 1.00 46.97 84 SER A CA 1
ATOM 647 C C . SER A 1 84 ? -23.425 -30.333 33.656 1.00 46.97 84 SER A C 1
ATOM 649 O O . SER A 1 84 ? -23.728 -31.343 33.033 1.00 46.97 84 SER A O 1
ATOM 651 N N . ALA A 1 85 ? -22.279 -30.235 34.331 1.00 35.59 85 ALA A N 1
ATOM 652 C CA . ALA A 1 85 ? -21.501 -31.397 34.762 1.00 35.59 85 ALA A CA 1
ATOM 653 C C . ALA A 1 85 ? -20.730 -31.051 36.053 1.00 35.59 85 ALA A C 1
ATOM 655 O O . ALA A 1 85 ? -19.837 -30.205 36.007 1.00 35.59 85 ALA A O 1
ATOM 656 N N . PRO A 1 86 ? -21.055 -31.660 37.209 1.00 54.78 86 PRO A N 1
ATOM 657 C CA . PRO A 1 86 ? -20.278 -31.496 38.428 1.00 54.78 86 PRO A CA 1
ATOM 658 C C . PRO A 1 86 ? -19.199 -32.582 38.476 1.00 54.78 86 PRO A C 1
ATOM 660 O O . PRO A 1 86 ? -19.517 -33.769 38.436 1.00 54.78 86 PRO A O 1
ATOM 663 N N . THR A 1 87 ? -17.926 -32.200 38.578 1.00 39.81 87 THR A N 1
ATOM 664 C CA . THR A 1 87 ? -16.892 -33.147 39.017 1.00 39.81 87 THR A CA 1
ATOM 665 C C . THR A 1 87 ? -15.893 -32.448 39.930 1.00 39.81 87 THR A C 1
ATOM 667 O O . THR A 1 87 ? -15.063 -31.661 39.482 1.00 39.81 87 THR A O 1
ATOM 670 N N . ASP A 1 88 ? -16.022 -32.751 41.220 1.00 41.06 88 ASP A N 1
ATOM 671 C CA . ASP A 1 88 ? -14.975 -32.656 42.232 1.00 41.06 88 ASP A CA 1
ATOM 672 C C . ASP A 1 88 ? -13.729 -33.430 41.783 1.00 41.06 88 ASP A C 1
ATOM 674 O O . ASP A 1 88 ? -13.844 -34.617 41.486 1.00 41.06 88 ASP A O 1
ATOM 678 N N . VAL A 1 89 ? -12.547 -32.803 41.820 1.00 40.16 89 VAL A N 1
ATOM 679 C CA . VAL A 1 89 ? -11.343 -33.370 42.460 1.00 40.16 89 VAL A CA 1
AT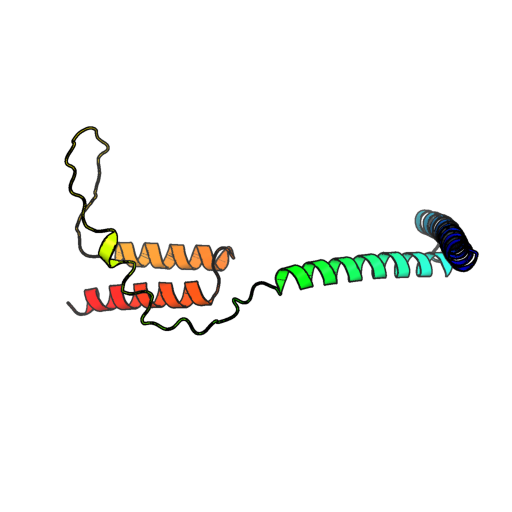OM 680 C C . VAL A 1 89 ? -10.262 -32.302 42.672 1.00 40.16 89 VAL A C 1
ATOM 682 O O . VAL A 1 89 ? -9.853 -31.576 41.772 1.00 40.16 89 VAL A O 1
ATOM 685 N N . SER A 1 90 ? -9.819 -32.274 43.923 1.00 36.50 90 SER A N 1
ATOM 686 C CA . SER A 1 90 ? -8.751 -31.510 44.567 1.00 36.50 90 SER A CA 1
ATOM 687 C C . SER A 1 90 ? -7.334 -31.831 44.054 1.00 36.50 90 SER A C 1
ATOM 689 O O . SER A 1 90 ? -7.025 -33.001 43.835 1.00 36.50 90 SER A O 1
ATOM 691 N N . ALA A 1 91 ? -6.465 -30.807 43.972 1.00 38.97 91 ALA A N 1
ATOM 692 C CA . ALA A 1 91 ? -5.188 -30.689 44.714 1.00 38.97 91 ALA A CA 1
ATOM 693 C C . ALA A 1 91 ? -4.034 -30.022 43.925 1.00 38.97 91 ALA A C 1
ATOM 695 O O . ALA A 1 91 ? -3.690 -30.449 42.827 1.00 38.97 91 ALA A O 1
ATOM 696 N N . TYR A 1 92 ? -3.377 -29.069 44.611 1.00 35.28 92 TYR A N 1
ATOM 697 C CA . TYR A 1 92 ? -2.152 -28.304 44.297 1.00 35.28 92 TYR A CA 1
ATOM 698 C C . TYR A 1 92 ? -2.290 -27.196 43.235 1.00 35.28 92 TYR A C 1
ATOM 700 O O . TYR A 1 92 ? -2.394 -27.466 42.051 1.00 35.28 92 TYR A O 1
ATOM 708 N N . GLY A 1 93 ? -2.268 -25.902 43.556 1.00 34.66 93 GLY A N 1
ATOM 709 C CA . GLY A 1 93 ? -1.640 -25.219 44.688 1.00 34.66 93 GLY A CA 1
ATOM 710 C C . GLY A 1 93 ? -0.747 -24.110 44.134 1.00 34.66 93 GLY A C 1
ATOM 711 O O . GLY A 1 93 ? 0.443 -24.319 43.917 1.00 34.66 93 GLY A O 1
ATOM 712 N N . SER A 1 94 ? -1.339 -22.954 43.841 1.00 39.47 94 SER A N 1
ATOM 713 C CA . SER A 1 94 ? -0.639 -21.677 43.673 1.00 39.47 94 SER A CA 1
ATOM 714 C C . SER A 1 94 ? -1.589 -20.575 44.137 1.00 39.47 94 SER A C 1
ATOM 716 O O . SER A 1 94 ? -2.529 -20.194 43.443 1.00 39.47 94 SER A O 1
ATOM 718 N N . GLU A 1 95 ? -1.366 -20.190 45.389 1.00 39.47 95 GLU A N 1
ATOM 719 C CA . GLU A 1 95 ? -1.672 -18.904 46.022 1.00 39.47 95 GLU A CA 1
ATOM 720 C C . GLU A 1 95 ? -1.337 -17.763 45.025 1.00 39.47 95 GLU A C 1
ATOM 722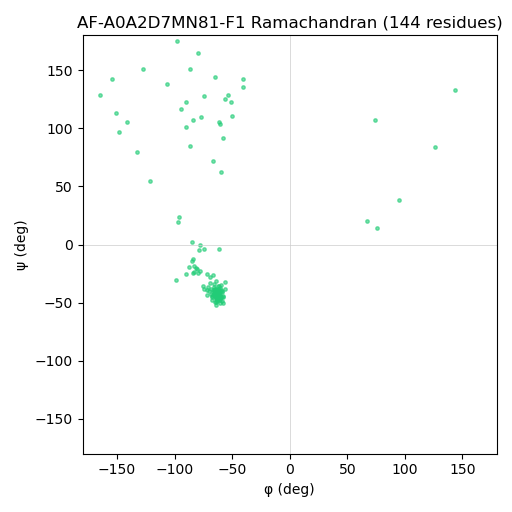 O O . GLU A 1 95 ? -0.338 -17.846 44.316 1.00 39.47 95 GLU A O 1
ATOM 727 N N . ASP A 1 96 ? -2.128 -16.717 44.789 1.00 38.81 96 ASP A N 1
ATOM 728 C CA . ASP A 1 96 ? -3.023 -15.976 45.665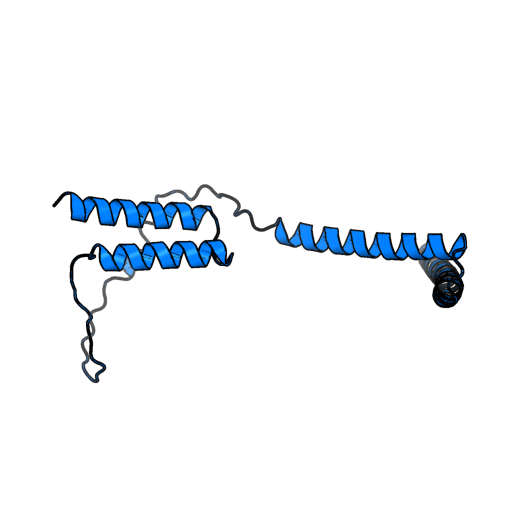 1.00 38.81 96 ASP A CA 1
ATOM 729 C C . ASP A 1 96 ? -4.147 -15.295 44.862 1.00 38.81 96 ASP A C 1
ATOM 731 O O . ASP A 1 96 ? -3.919 -14.718 43.798 1.00 38.81 96 ASP A O 1
ATOM 735 N N . GLY A 1 97 ? -5.352 -15.268 45.439 1.00 37.50 97 GLY A N 1
ATOM 736 C CA . GLY A 1 97 ? -6.286 -14.166 45.202 1.00 37.50 97 GLY A CA 1
ATOM 737 C C . GLY A 1 97 ? -7.341 -14.333 44.111 1.00 37.50 97 GLY A C 1
ATOM 738 O O . GLY A 1 97 ? -7.709 -13.345 43.482 1.00 37.50 97 GLY A O 1
ATOM 739 N N . ALA A 1 98 ? -7.924 -15.524 43.952 1.00 41.53 98 ALA A N 1
ATOM 740 C CA . ALA A 1 98 ? -9.302 -15.639 43.466 1.00 41.53 98 ALA A CA 1
ATOM 741 C C . ALA A 1 98 ? -10.259 -15.057 44.526 1.00 41.53 98 ALA A C 1
ATOM 743 O O . ALA A 1 98 ? -10.949 -15.772 45.250 1.00 41.53 98 ALA A O 1
ATOM 744 N N . GLY A 1 99 ? -10.241 -13.734 44.669 1.00 38.62 99 GLY A N 1
ATOM 745 C CA . GLY A 1 99 ? -11.248 -13.001 45.406 1.00 38.62 99 GLY A CA 1
ATOM 746 C C . GLY A 1 99 ? -12.486 -12.902 44.534 1.00 38.62 99 GLY A C 1
ATOM 747 O O . GLY A 1 99 ? -12.509 -12.152 43.563 1.00 38.62 99 GLY A O 1
ATOM 748 N N . THR A 1 100 ? -13.539 -13.611 44.922 1.00 49.75 100 THR A N 1
ATOM 749 C CA . THR A 1 100 ? -14.933 -13.204 44.714 1.00 49.75 100 THR A CA 1
ATOM 750 C C . THR A 1 100 ? -15.178 -11.861 45.416 1.00 49.75 100 THR A C 1
ATOM 752 O O . THR A 1 100 ? -15.909 -11.780 46.401 1.00 49.75 100 THR A O 1
ATOM 755 N N . GLY A 1 101 ? -14.467 -10.827 44.983 1.00 44.31 101 GLY A N 1
ATOM 756 C CA . GLY A 1 101 ? -14.588 -9.455 45.433 1.00 44.31 101 GLY A CA 1
ATOM 757 C C . GLY A 1 101 ? -15.275 -8.678 44.331 1.00 44.31 101 GLY A C 1
ATOM 758 O O . GLY A 1 101 ? -14.997 -8.895 43.153 1.00 44.31 101 GLY A O 1
ATOM 759 N N . GLU A 1 102 ? -16.205 -7.815 44.715 1.00 55.53 102 GLU A N 1
ATOM 760 C CA . GLU A 1 102 ? -16.776 -6.815 43.820 1.00 55.53 102 GLU A CA 1
ATOM 761 C C . GLU A 1 102 ? -15.686 -6.194 42.937 1.00 55.53 102 GLU A C 1
ATOM 763 O O . GLU A 1 102 ? -14.566 -6.000 43.426 1.00 55.53 102 GLU A O 1
ATOM 768 N N . PRO A 1 103 ? -15.974 -5.893 41.658 1.00 58.72 103 PRO A N 1
ATOM 769 C CA . PRO A 1 103 ? -15.030 -5.128 40.861 1.00 58.72 103 PRO A CA 1
ATOM 770 C C . PRO A 1 103 ? -14.658 -3.876 41.667 1.00 58.72 103 PRO A C 1
ATOM 772 O O . PRO A 1 103 ? -15.533 -3.155 42.127 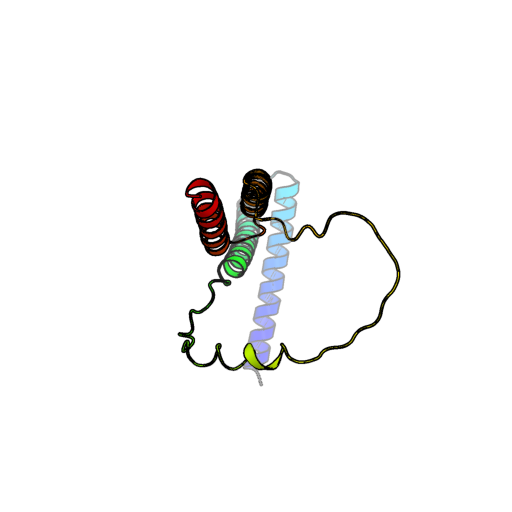1.00 58.72 103 PRO A O 1
ATOM 775 N N . ASP A 1 104 ? -13.374 -3.673 41.945 1.00 75.44 104 ASP A N 1
ATOM 776 C CA . ASP A 1 104 ? -12.905 -2.469 42.624 1.00 75.44 104 ASP A CA 1
ATOM 777 C C . ASP A 1 104 ? -12.662 -1.401 41.550 1.00 75.44 104 ASP A C 1
ATOM 779 O O . ASP A 1 104 ? -12.313 -1.697 40.404 1.00 75.44 104 ASP A O 1
ATOM 783 N N . LEU A 1 105 ? -12.811 -0.127 41.898 1.00 79.81 105 LEU A N 1
ATOM 784 C CA . LEU A 1 105 ? -12.542 0.981 40.974 1.00 79.81 105 LEU A CA 1
ATOM 785 C C . LEU A 1 105 ? -11.112 0.908 40.415 1.00 79.81 105 LEU A C 1
ATOM 787 O O . LEU A 1 105 ? -10.879 1.247 39.256 1.00 79.81 105 LEU A O 1
ATOM 791 N N . LYS A 1 106 ? -10.167 0.401 41.216 1.00 84.31 106 LYS A N 1
ATOM 792 C CA . LYS A 1 106 ? -8.770 0.199 40.810 1.00 84.31 106 LYS A CA 1
ATOM 793 C C . LYS A 1 106 ? -8.595 -0.872 39.738 1.00 84.31 106 LYS A C 1
ATOM 795 O O . LYS A 1 106 ? -7.759 -0.695 38.854 1.00 84.31 106 LYS A O 1
ATOM 800 N N . THR A 1 107 ? -9.344 -1.974 39.805 1.00 85.62 107 THR A N 1
ATOM 801 C CA . THR A 1 107 ? -9.258 -3.018 38.774 1.00 85.62 107 THR A CA 1
ATOM 802 C C . THR A 1 107 ? -9.895 -2.537 37.478 1.00 85.62 107 THR A C 1
ATOM 804 O O . THR A 1 107 ? -9.295 -2.698 36.421 1.00 85.62 107 THR A O 1
ATOM 807 N N . ILE A 1 108 ? -11.013 -1.807 37.554 1.00 86.50 108 ILE A N 1
ATOM 808 C CA . ILE A 1 108 ? -11.643 -1.213 36.366 1.00 86.50 108 ILE A CA 1
ATOM 809 C C . ILE A 1 108 ? -10.734 -0.172 35.694 1.00 86.50 108 ILE A C 1
ATOM 811 O O . ILE A 1 108 ? -10.665 -0.117 34.466 1.00 86.50 108 ILE A O 1
ATOM 815 N N . GLU A 1 109 ? -10.011 0.650 36.458 1.00 87.88 109 GLU A N 1
ATOM 816 C CA . GLU A 1 109 ? -9.044 1.598 35.889 1.00 87.88 109 GLU A CA 1
ATOM 817 C C . GLU A 1 109 ? -7.903 0.877 35.152 1.00 87.88 109 GLU A C 1
ATOM 819 O O . GLU A 1 109 ? -7.530 1.272 34.041 1.00 87.88 109 GLU A O 1
ATOM 824 N N . ALA A 1 110 ? -7.372 -0.199 35.742 1.00 89.50 110 ALA A N 1
ATOM 825 C CA . ALA A 1 110 ? -6.337 -1.019 35.120 1.00 89.50 110 ALA A CA 1
ATOM 826 C C . ALA A 1 110 ? -6.833 -1.658 33.813 1.00 89.50 110 ALA A C 1
ATOM 828 O O . ALA A 1 110 ? -6.147 -1.574 32.789 1.00 89.50 110 ALA A O 1
ATOM 829 N N . ASP A 1 111 ? -8.051 -2.199 33.817 1.00 89.56 111 ASP A N 1
ATOM 830 C CA . ASP A 1 111 ? -8.679 -2.794 32.637 1.00 89.56 111 ASP A CA 1
ATOM 831 C C . ASP A 1 111 ? -8.932 -1.742 31.550 1.00 89.56 111 ASP A C 1
ATOM 833 O O . ASP A 1 111 ? -8.633 -1.957 30.373 1.00 89.56 111 ASP A O 1
ATOM 837 N N . MET A 1 112 ? -9.381 -0.542 31.927 1.00 90.38 112 MET A N 1
ATOM 838 C CA . MET A 1 112 ? -9.625 0.550 30.982 1.00 90.38 112 MET A CA 1
ATOM 839 C C . MET A 1 112 ? -8.327 1.048 30.332 1.00 90.38 112 MET A C 1
ATOM 841 O O . MET A 1 112 ? -8.306 1.394 29.143 1.00 90.38 112 MET A O 1
ATOM 845 N N . LYS A 1 113 ? -7.214 1.027 31.074 1.00 93.31 113 LYS A N 1
ATOM 846 C CA . LYS A 1 113 ? -5.879 1.293 30.530 1.00 93.31 113 LYS A CA 1
ATOM 847 C C . LYS A 1 113 ? -5.429 0.187 29.572 1.00 93.31 113 LYS A C 1
ATOM 849 O O . LYS A 1 113 ? -4.960 0.511 28.481 1.00 93.31 113 LYS A O 1
ATOM 854 N N . ALA A 1 114 ? -5.619 -1.083 29.924 1.00 93.06 114 ALA A N 1
ATOM 855 C CA . ALA A 1 114 ? -5.259 -2.216 29.070 1.00 93.06 114 ALA A CA 1
ATOM 856 C C . ALA A 1 114 ? -6.026 -2.194 27.735 1.00 93.06 114 ALA A C 1
ATOM 858 O O . ALA A 1 114 ? -5.433 -2.337 26.665 1.00 93.06 114 ALA A O 1
ATOM 859 N N . VAL A 1 115 ? -7.331 -1.912 27.775 1.00 92.12 115 VAL A N 1
ATOM 860 C CA . VAL A 1 115 ? -8.177 -1.767 26.579 1.00 92.12 115 VAL A CA 1
ATOM 861 C C . VAL A 1 115 ? -7.687 -0.624 25.684 1.00 92.12 115 VAL A C 1
ATOM 863 O O . VAL A 1 115 ? -7.608 -0.775 24.461 1.00 92.12 115 VAL A O 1
ATOM 866 N N . LYS A 1 116 ? -7.284 0.511 26.270 1.00 92.94 116 LYS A N 1
ATOM 867 C CA . LYS A 1 116 ? -6.683 1.623 25.519 1.00 92.94 116 LYS A CA 1
ATOM 868 C C . LYS A 1 116 ? -5.361 1.221 24.865 1.00 92.94 116 LYS A C 1
ATOM 870 O O . LYS A 1 116 ? -5.156 1.534 23.694 1.00 92.94 116 LYS A O 1
ATOM 875 N N . GLU A 1 117 ? -4.482 0.530 25.586 1.00 93.31 117 GLU A N 1
ATOM 876 C CA . GLU A 1 117 ? -3.197 0.067 25.053 1.00 93.31 117 GLU A CA 1
ATOM 877 C C . GLU A 1 117 ? -3.397 -0.880 23.865 1.00 93.31 117 GLU A C 1
ATOM 879 O O . GLU A 1 117 ? -2.808 -0.659 22.804 1.00 93.31 117 GLU A O 1
ATOM 884 N N . LEU A 1 118 ? -4.309 -1.850 23.979 1.00 90.75 118 LEU A N 1
ATOM 885 C CA . LEU A 1 118 ? -4.659 -2.767 22.891 1.00 90.75 118 LEU A CA 1
ATOM 886 C C . LEU A 1 118 ? -5.180 -2.035 21.648 1.00 90.75 118 LEU A C 1
ATOM 888 O O . LEU A 1 118 ? -4.804 -2.392 20.528 1.00 90.75 118 LEU A O 1
ATOM 892 N N . TYR A 1 119 ? -6.005 -1.000 21.827 1.00 90.94 119 TYR A N 1
ATOM 893 C CA . TYR A 1 119 ? -6.502 -0.186 20.716 1.00 90.94 119 TYR A CA 1
ATOM 894 C C . TYR A 1 119 ? -5.378 0.621 20.059 1.00 90.94 119 TYR A C 1
ATOM 896 O O . TYR A 1 119 ? -5.214 0.579 18.840 1.00 90.94 119 TYR A O 1
ATOM 904 N N . THR A 1 120 ? -4.544 1.299 20.853 1.00 93.06 120 THR A N 1
ATOM 905 C CA . THR A 1 120 ? -3.410 2.081 20.326 1.00 93.06 120 THR A CA 1
ATOM 906 C C . THR A 1 120 ? -2.358 1.216 19.635 1.00 93.06 120 THR A C 1
ATOM 908 O O . THR A 1 120 ? -1.755 1.650 18.658 1.00 93.06 120 THR A O 1
ATOM 911 N N . ALA A 1 121 ? -2.179 -0.027 20.089 1.00 93.50 121 ALA A N 1
ATOM 912 C CA . ALA A 1 121 ? -1.315 -1.019 19.460 1.00 93.50 121 ALA A CA 1
ATOM 913 C C . ALA A 1 121 ? -1.941 -1.669 18.208 1.00 93.50 121 ALA A C 1
ATOM 915 O O . ALA A 1 121 ? -1.318 -2.542 17.602 1.00 93.50 121 ALA A O 1
ATOM 916 N N . GLY A 1 122 ? -3.172 -1.294 17.833 1.00 87.50 122 GLY A N 1
ATOM 917 C CA . GLY A 1 122 ? -3.890 -1.840 16.678 1.00 87.50 122 GLY A CA 1
ATOM 918 C C . GLY A 1 122 ? -4.284 -3.313 16.824 1.00 87.50 122 GLY A C 1
ATOM 919 O O . GLY A 1 122 ? -4.505 -3.988 15.822 1.00 87.50 122 GLY A O 1
ATOM 920 N N . ARG A 1 123 ? -4.336 -3.837 18.057 1.00 90.38 123 ARG A N 1
ATOM 921 C CA . ARG A 1 123 ? -4.672 -5.242 18.350 1.00 90.38 123 ARG A CA 1
ATOM 922 C C . ARG A 1 123 ? -6.178 -5.496 18.384 1.00 90.38 123 ARG A C 1
ATOM 924 O O . ARG A 1 123 ? -6.593 -6.631 18.175 1.00 90.38 123 ARG A O 1
ATOM 931 N N . ILE A 1 124 ? -6.972 -4.456 18.631 1.00 90.19 124 ILE A N 1
ATOM 932 C CA . ILE A 1 124 ? -8.439 -4.497 18.639 1.00 90.19 124 ILE A CA 1
ATOM 933 C C . ILE A 1 124 ? -9.010 -3.410 17.723 1.00 90.19 124 ILE A C 1
ATOM 935 O O . ILE A 1 124 ? -8.383 -2.371 17.510 1.00 90.19 124 ILE A O 1
ATOM 939 N N . ASN A 1 125 ? -10.195 -3.653 17.162 1.00 91.19 125 ASN A N 1
ATOM 940 C CA . ASN A 1 125 ? -10.906 -2.684 16.328 1.00 91.19 125 ASN A CA 1
ATOM 941 C C . ASN A 1 125 ? -11.645 -1.636 17.181 1.00 91.19 125 ASN A C 1
ATOM 943 O O . ASN A 1 125 ? -11.852 -1.808 18.383 1.00 91.19 125 ASN A O 1
ATOM 947 N N . ALA A 1 126 ? -12.064 -0.544 16.536 1.00 87.56 126 ALA A N 1
ATOM 948 C CA . ALA A 1 126 ? -12.776 0.547 17.199 1.00 87.56 126 ALA A CA 1
ATOM 949 C C . ALA A 1 126 ? -14.099 0.091 17.839 1.00 87.56 126 ALA A C 1
ATOM 951 O O . ALA A 1 126 ? -14.418 0.536 18.936 1.00 87.56 126 ALA A O 1
ATOM 952 N N . ASP A 1 127 ? -14.830 -0.827 17.199 1.00 90.62 127 ASP A N 1
ATOM 953 C CA . ASP A 1 127 ? -16.119 -1.304 17.715 1.00 90.62 127 ASP A CA 1
ATOM 954 C C . ASP A 1 127 ? -15.956 -2.054 19.046 1.00 90.62 127 ASP A C 1
ATOM 956 O O . ASP A 1 127 ? -16.689 -1.775 19.994 1.00 90.62 127 ASP A O 1
ATOM 960 N N . LEU A 1 128 ? -14.946 -2.932 19.152 1.00 89.00 128 LEU A N 1
ATOM 961 C CA . LEU A 1 128 ? -14.636 -3.651 20.392 1.00 89.00 128 LEU A CA 1
ATOM 962 C C . LEU A 1 128 ? -14.093 -2.711 21.476 1.00 89.00 128 LEU A C 1
ATOM 964 O O . LEU A 1 128 ? -14.448 -2.839 22.644 1.00 89.00 128 LEU A O 1
ATOM 968 N N . TYR A 1 129 ? -13.271 -1.726 21.102 1.00 91.62 129 TYR A N 1
ATOM 969 C CA . TYR A 1 129 ? -12.803 -0.696 22.033 1.00 91.62 129 TYR A CA 1
ATOM 970 C C . TYR A 1 129 ? -13.972 0.100 22.639 1.00 91.62 129 TYR A C 1
ATOM 972 O O . TYR A 1 129 ? -14.018 0.318 23.852 1.00 91.62 129 TYR A O 1
ATOM 980 N N . ILE A 1 130 ? -14.938 0.515 21.813 1.00 91.38 130 ILE A N 1
ATOM 981 C CA . ILE A 1 130 ? -16.112 1.280 22.253 1.00 91.38 130 ILE A CA 1
ATOM 982 C C . ILE A 1 130 ? -17.016 0.428 23.147 1.00 91.38 130 ILE A C 1
ATOM 984 O O . ILE A 1 130 ? -17.476 0.918 24.178 1.00 91.38 130 ILE A O 1
ATOM 988 N N . SER A 1 131 ? -17.275 -0.834 22.790 1.00 93.44 131 SER A N 1
ATOM 989 C CA . SER A 1 131 ? -18.120 -1.703 23.615 1.00 93.44 131 SER A CA 1
ATOM 990 C C . SER A 1 131 ? -17.489 -1.990 24.975 1.00 93.44 131 SER A C 1
ATOM 992 O O . SER A 1 131 ? -18.171 -1.878 25.992 1.00 93.44 131 SER A O 1
ATOM 994 N N . GLU A 1 132 ? -16.190 -2.296 25.005 1.00 88.88 132 GLU A N 1
ATOM 995 C CA . GLU A 1 132 ? -15.504 -2.687 26.237 1.00 88.88 132 GLU A CA 1
ATOM 996 C C . GLU A 1 132 ? -15.312 -1.497 27.181 1.00 88.88 132 GLU A C 1
ATOM 998 O O . GLU A 1 132 ? -15.615 -1.584 28.368 1.00 88.88 132 GLU A O 1
ATOM 1003 N N . SER A 1 133 ? -14.914 -0.337 26.650 1.00 88.50 133 SER A N 1
ATOM 1004 C CA . SER A 1 133 ? -14.817 0.894 27.447 1.00 88.50 133 SER A CA 1
ATOM 1005 C C . SER A 1 133 ? -16.166 1.323 28.030 1.00 88.50 133 SER A C 1
ATOM 1007 O O . SER A 1 133 ? -16.226 1.788 29.168 1.00 88.50 133 SER A O 1
ATOM 1009 N N . ARG A 1 134 ? -17.267 1.120 27.294 1.00 91.25 134 ARG A N 1
ATOM 1010 C CA . ARG A 1 134 ? -18.622 1.381 27.795 1.00 91.25 134 ARG A CA 1
ATOM 1011 C C . ARG A 1 134 ? -19.022 0.408 28.899 1.00 91.25 134 ARG A C 1
ATOM 1013 O O . ARG A 1 134 ? -19.596 0.843 29.891 1.00 91.25 134 ARG A O 1
ATOM 1020 N N . ASN A 1 135 ? -18.711 -0.876 28.742 1.00 89.62 135 ASN A N 1
ATOM 1021 C CA . ASN A 1 135 ? -18.989 -1.895 29.752 1.00 89.62 135 ASN A CA 1
ATOM 1022 C C . ASN A 1 135 ? -18.244 -1.597 31.066 1.00 89.62 135 ASN A C 1
AT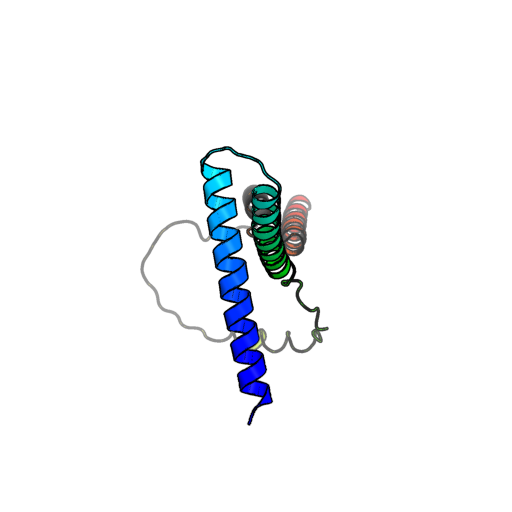OM 1024 O O . ASN A 1 135 ? -18.853 -1.558 32.133 1.00 89.62 135 ASN A O 1
ATOM 1028 N N . LEU A 1 136 ? -16.951 -1.274 30.973 1.00 89.94 136 LEU A N 1
ATOM 1029 C CA . LEU A 1 136 ? -16.126 -0.878 32.118 1.00 89.94 136 LEU A CA 1
ATOM 1030 C C . LEU A 1 136 ? -16.637 0.407 32.785 1.00 89.94 136 LEU A C 1
ATOM 1032 O O . LEU A 1 136 ? -16.670 0.500 34.011 1.00 89.94 136 LEU A O 1
ATOM 1036 N N . TYR A 1 137 ? -17.096 1.383 32.000 1.00 88.81 137 TYR A N 1
ATOM 1037 C CA . TYR A 1 137 ? -17.695 2.604 32.537 1.00 88.81 137 TYR A CA 1
ATOM 1038 C C . TYR A 1 137 ? -18.993 2.335 33.310 1.00 88.81 137 TYR A C 1
ATOM 1040 O O . TYR A 1 137 ? -19.173 2.862 34.409 1.00 88.81 137 TYR A O 1
ATOM 1048 N N . GLU A 1 138 ? -19.893 1.506 32.775 1.00 88.12 138 GLU A N 1
ATOM 1049 C CA . GLU A 1 138 ? -21.129 1.137 33.475 1.00 88.12 138 GLU A CA 1
ATOM 1050 C C . GLU A 1 138 ? -20.835 0.316 34.741 1.00 88.12 138 GLU A C 1
ATOM 1052 O O . GLU A 1 138 ? -21.467 0.548 35.772 1.00 88.12 138 GLU A O 1
ATOM 1057 N N . ALA A 1 139 ? -19.826 -0.563 34.715 1.00 85.12 139 ALA A N 1
ATOM 1058 C CA . ALA A 1 139 ? -19.362 -1.282 35.902 1.00 85.12 139 ALA A CA 1
ATOM 1059 C C . ALA A 1 139 ? -18.833 -0.323 36.985 1.00 85.12 139 ALA A C 1
ATOM 1061 O O . ALA A 1 139 ? -19.225 -0.427 38.147 1.00 85.12 139 ALA A O 1
ATOM 1062 N N . ALA A 1 140 ? -18.018 0.670 36.610 1.00 85.25 140 ALA A N 1
ATOM 1063 C CA . ALA A 1 140 ? -17.517 1.685 37.544 1.00 85.25 140 ALA A CA 1
ATOM 1064 C C . ALA A 1 140 ? -18.653 2.531 38.127 1.00 85.25 140 ALA A C 1
ATOM 1066 O O . ALA A 1 140 ? -18.679 2.830 39.321 1.00 85.25 140 ALA A O 1
ATOM 1067 N N . LYS A 1 141 ? -19.618 2.904 37.286 1.00 87.50 141 LYS A N 1
ATOM 1068 C CA . LYS A 1 141 ? -20.790 3.679 37.688 1.00 87.50 141 LYS A CA 1
ATOM 1069 C C . LYS A 1 141 ? -21.686 2.905 38.656 1.00 87.50 141 LYS A C 1
ATOM 1071 O O . LYS A 1 141 ? -22.194 3.505 39.601 1.00 87.50 141 LYS A O 1
ATOM 1076 N N . ALA A 1 142 ? -21.864 1.601 38.450 1.00 84.94 142 ALA A N 1
ATOM 1077 C CA . ALA A 1 142 ? -22.630 0.744 39.351 1.00 84.94 142 ALA A CA 1
ATOM 1078 C C . ALA A 1 142 ? -22.007 0.675 40.755 1.00 84.94 142 ALA A C 1
ATOM 1080 O O . ALA A 1 142 ? -22.737 0.681 41.742 1.00 84.94 142 ALA A O 1
ATOM 1081 N N . LEU A 1 143 ? -20.675 0.688 40.844 1.00 79.81 143 LEU A N 1
ATOM 1082 C CA . LEU A 1 143 ? -19.946 0.733 42.116 1.00 79.81 143 LEU A CA 1
ATOM 1083 C C . LEU A 1 143 ? -19.993 2.111 42.776 1.00 79.81 143 LEU A C 1
ATOM 1085 O O . LEU A 1 143 ? -20.116 2.202 43.988 1.00 79.81 143 LEU A O 1
ATOM 1089 N N . TYR A 1 144 ? -19.916 3.186 41.988 1.00 72.81 144 TYR A N 1
ATOM 1090 C CA . TYR A 1 144 ? -20.003 4.557 42.501 1.00 72.81 144 TYR A CA 1
ATOM 1091 C C . TYR A 1 144 ? -21.408 4.921 43.008 1.00 72.81 144 TYR A C 1
ATOM 1093 O O . TYR A 1 144 ? -21.557 5.790 43.861 1.00 72.81 144 TYR A O 1
ATOM 1101 N N . SER A 1 145 ? -22.448 4.288 42.461 1.00 62.22 145 SER A N 1
ATOM 1102 C CA . SER A 1 145 ? -23.845 4.517 42.850 1.00 62.22 145 SER A CA 1
ATOM 1103 C C . SER A 1 145 ? -24.293 3.687 44.065 1.00 62.22 145 SER A C 1
ATOM 1105 O O . SER A 1 145 ? -25.478 3.746 44.414 1.00 62.22 145 SER A O 1
ATOM 1107 N N . ARG A 1 146 ? -23.392 2.902 44.662 1.00 55.28 146 ARG A N 1
ATOM 1108 C CA . ARG A 1 146 ? -23.627 2.109 45.872 1.00 55.28 146 ARG A CA 1
ATOM 1109 C C . ARG A 1 146 ? -23.155 2.863 47.112 1.00 55.28 146 ARG A C 1
ATOM 1111 O O . ARG A 1 146 ? -23.861 2.748 48.138 1.00 55.28 146 ARG A O 1
#

Radius of gyration: 31.39 Å; Cα contacts (8 Å, |Δi|>4): 45; chains: 1; bounding box: 59×44×81 Å